Protein AF-A0A4Q9HHQ5-F1 (afdb_monomer)

Solvent-accessible surface area (backbone atoms only — not comparable to full-atom values): 5053 Å² total; per-residue (Å²): 131,87,72,89,69,53,69,88,76,46,53,72,65,56,50,35,50,53,51,33,54,47,13,48,54,26,46,77,68,78,38,63,28,31,69,67,57,55,30,56,75,62,71,52,58,80,91,46,51,66,61,47,52,50,45,53,50,52,21,38,73,69,59,44,30,36,67,75,59,87,80,56,85,62,74,89,72,55,34,30,34,30,55,84,62,128

Foldseek 3Di:
DDDPDQPVRDDLVRLLVLLLVQQAVQVVVVHFDDLVSSCVVNVHDPVCSVVSVVSVVVNVVVLQKDWPDPPPPPSPDTGIHGSPDD

Mean predicted aligned error: 5.74 Å

Organism: NCBI:txid1926871

Radius of gyration: 12.4 Å; Cα contacts (8 Å, |Δi|>4): 91; chains: 1; bounding box: 35×27×30 Å

pLDDT: mean 84.36, std 12.77, range [37.88, 94.44]

Sequence (86 aa):
MYSPKKYADMSLQERIEACYQHSVVQYYGNEGMTNASLRQRFGMHDKQASQISRLIREAIDAGRIKSKDPDNESRKFTIYWPYWAM

Nearest PDB structures (foldseek):
  4evi-assembly1_B  TM=6.855E-01  e=1.080E-02  Linum nodiflorum
  4ems-assembly1_B  TM=6.619E-01  e=1.488E-02  Linum nodiflorum
  4e70-assembly1_B  TM=6.983E-01  e=2.329E-02  Linum nodiflorum
  2qyo-assembly1_B  TM=6.994E-01  e=5.354E-02  unclassified
  1zg3-assembly1_A  TM=5.981E-01  e=8.382E-02  Medicago truncatula

Secondary structure (DSSP, 8-state):
------GGGS-HHHHHHHHHHHHHHHHHTT--B-HHHHHHHTT--GGGHHHHHHHHHHHHHTTSEEES-SS-S-GGG--EEETT--

Structure (mmCIF, N/CA/C/O backbone):
data_AF-A0A4Q9HHQ5-F1
#
_entry.id   AF-A0A4Q9HHQ5-F1
#
loop_
_atom_site.group_PDB
_atom_site.id
_atom_site.type_symbol
_atom_site.label_atom_id
_atom_site.label_alt_id
_atom_site.label_comp_id
_atom_site.label_asym_id
_atom_site.label_entity_id
_atom_site.label_seq_id
_atom_site.pdbx_PDB_ins_code
_atom_site.Cartn_x
_atom_site.Cartn_y
_atom_site.Cartn_z
_atom_site.occupancy
_atom_site.B_iso_or_equiv
_atom_site.auth_seq_id
_atom_site.auth_comp_id
_atom_site.auth_asym_id
_atom_site.auth_atom_id
_atom_site.pdbx_PDB_model_num
ATOM 1 N N . MET A 1 1 ? -19.679 12.720 -2.172 1.00 37.88 1 MET A N 1
ATOM 2 C CA . MET A 1 1 ? -18.286 13.168 -1.9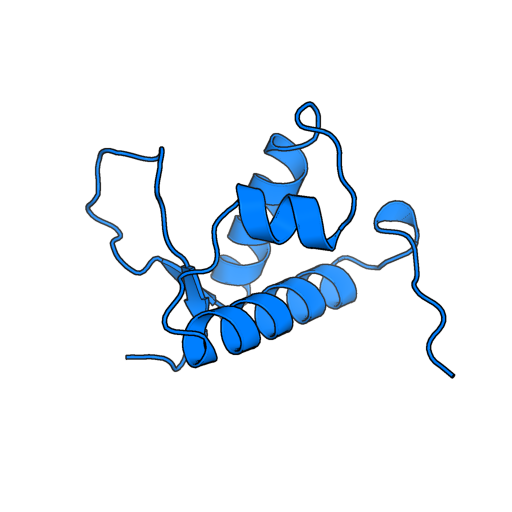52 1.00 37.88 1 MET A CA 1
ATOM 3 C C . MET A 1 1 ? -17.638 12.208 -0.969 1.00 37.88 1 MET A C 1
ATOM 5 O O . MET A 1 1 ? -18.131 12.097 0.144 1.00 37.88 1 MET A O 1
ATOM 9 N N . TYR A 1 2 ? -16.613 11.461 -1.382 1.00 48.09 2 TYR A N 1
ATOM 10 C CA . TYR A 1 2 ? -15.883 10.568 -0.478 1.00 48.09 2 TYR A CA 1
ATOM 11 C C . TYR A 1 2 ? -14.924 11.408 0.368 1.00 48.09 2 TYR A C 1
ATOM 13 O O . TYR A 1 2 ? -13.862 11.801 -0.108 1.00 48.09 2 TYR A O 1
ATOM 21 N N . SER A 1 3 ? -15.321 11.729 1.600 1.00 55.91 3 SER A N 1
ATOM 22 C CA . SER A 1 3 ? -14.396 12.309 2.576 1.00 55.91 3 SER A CA 1
ATOM 23 C C . SER A 1 3 ? -13.232 11.344 2.811 1.00 55.91 3 SER A C 1
ATOM 25 O O . SER A 1 3 ? -13.467 10.132 2.878 1.00 55.91 3 SER A O 1
ATOM 27 N N . PRO A 1 4 ? -11.991 11.840 2.962 1.00 64.38 4 PRO A N 1
ATOM 28 C CA . PRO A 1 4 ? -10.868 10.997 3.337 1.00 64.38 4 PRO A CA 1
ATOM 29 C C . PRO A 1 4 ? -11.159 10.368 4.704 1.00 64.38 4 PRO A C 1
ATOM 31 O O . PRO A 1 4 ? -11.118 11.035 5.738 1.00 64.38 4 PRO A O 1
ATOM 34 N N . LYS A 1 5 ? -11.504 9.077 4.702 1.00 75.00 5 LYS A N 1
ATOM 35 C CA . LYS A 1 5 ? -11.604 8.283 5.928 1.00 75.00 5 LYS A CA 1
ATOM 36 C C . LYS A 1 5 ? -10.202 8.130 6.503 1.00 75.00 5 LYS A C 1
ATOM 38 O O . LYS A 1 5 ? -9.242 7.950 5.752 1.00 75.00 5 LYS A O 1
ATOM 43 N N . LYS A 1 6 ? -10.059 8.183 7.826 1.00 82.62 6 LYS A N 1
ATOM 44 C CA . LYS A 1 6 ? -8.779 7.830 8.447 1.00 82.62 6 LYS A CA 1
ATOM 45 C C . LYS A 1 6 ? -8.583 6.326 8.323 1.00 82.62 6 LYS A C 1
ATOM 47 O O . LYS A 1 6 ? -9.552 5.574 8.267 1.00 82.62 6 LYS A O 1
ATOM 52 N N . TYR A 1 7 ? -7.331 5.874 8.350 1.00 82.75 7 TYR A N 1
ATOM 53 C CA . TYR A 1 7 ? -7.009 4.445 8.317 1.00 82.75 7 TYR A CA 1
ATOM 54 C C . TYR A 1 7 ? -7.812 3.641 9.355 1.00 82.75 7 TYR A C 1
ATOM 56 O O . TYR A 1 7 ? -8.329 2.570 9.046 1.00 82.75 7 TYR A O 1
ATOM 64 N N . ALA A 1 8 ? -7.976 4.192 10.564 1.00 84.50 8 ALA A N 1
ATOM 65 C CA . ALA A 1 8 ? -8.737 3.579 11.652 1.00 84.50 8 ALA A CA 1
ATOM 66 C C . ALA A 1 8 ? -10.231 3.376 11.332 1.00 84.50 8 ALA A C 1
ATOM 68 O O . ALA A 1 8 ? -10.799 2.387 11.781 1.00 84.50 8 ALA A O 1
ATOM 69 N N . ASP A 1 9 ? -10.821 4.250 10.515 1.00 86.25 9 ASP A N 1
ATOM 70 C CA . ASP A 1 9 ? -12.246 4.228 10.157 1.00 86.25 9 ASP A CA 1
ATOM 71 C C . ASP A 1 9 ? -12.535 3.375 8.908 1.00 86.25 9 ASP A C 1
ATOM 73 O O . ASP A 1 9 ? -13.691 3.169 8.541 1.00 86.25 9 ASP A O 1
ATOM 77 N N . MET A 1 10 ? -11.490 2.900 8.221 1.00 87.44 10 MET A N 1
ATOM 78 C CA . MET A 1 10 ? -11.616 2.000 7.075 1.00 87.44 10 MET A CA 1
ATOM 79 C C . MET A 1 10 ? -11.726 0.546 7.533 1.00 87.44 10 MET A C 1
ATOM 81 O O . MET A 1 10 ? -10.937 0.085 8.365 1.00 87.44 10 MET A O 1
ATOM 85 N N . SER A 1 11 ? -12.636 -0.199 6.910 1.00 91.38 11 SER A N 1
ATOM 86 C CA . SER A 1 11 ? -12.665 -1.661 6.977 1.00 91.38 11 SER A CA 1
ATOM 87 C C . SER A 1 11 ? -11.414 -2.279 6.339 1.00 91.38 11 SER A C 1
ATOM 89 O O . SER A 1 11 ? -10.704 -1.642 5.558 1.00 91.38 11 SER A O 1
ATOM 91 N N . LEU A 1 12 ? -11.137 -3.548 6.648 1.00 89.38 12 LEU A N 1
ATOM 92 C CA . LEU A 1 12 ? -10.009 -4.268 6.052 1.00 89.38 12 LEU A CA 1
ATOM 93 C C . LEU A 1 12 ? -10.096 -4.301 4.517 1.00 89.38 12 LEU A C 1
ATOM 95 O O . LEU A 1 12 ? -9.101 -4.024 3.853 1.00 89.38 12 LEU A O 1
ATOM 99 N N . GLN A 1 13 ? -11.285 -4.553 3.959 1.00 91.25 13 GLN A N 1
ATOM 100 C CA . GLN A 1 13 ? -11.498 -4.536 2.508 1.00 91.25 13 GLN A CA 1
ATOM 101 C C . GLN A 1 13 ? -11.207 -3.160 1.902 1.00 91.25 13 GLN A C 1
ATOM 103 O O . GLN A 1 13 ? -10.473 -3.081 0.924 1.00 91.25 13 GLN A O 1
ATOM 108 N N . GLU A 1 14 ? -11.692 -2.069 2.503 1.00 91.75 14 GLU A N 1
ATOM 109 C CA . GLU A 1 14 ? -11.391 -0.713 2.016 1.00 91.75 14 GLU A CA 1
ATOM 110 C C . GLU A 1 14 ? -9.885 -0.419 2.025 1.00 91.75 14 GLU A C 1
ATOM 112 O O . GLU A 1 14 ? -9.369 0.216 1.106 1.00 91.75 14 GLU A O 1
ATOM 117 N N . ARG A 1 15 ? -9.156 -0.911 3.034 1.00 92.81 15 ARG A N 1
ATOM 118 C CA . ARG A 1 15 ? -7.695 -0.765 3.102 1.00 92.81 15 ARG A CA 1
ATOM 119 C C . ARG A 1 15 ? -6.993 -1.567 2.006 1.00 92.81 15 ARG A C 1
ATOM 121 O O . ARG A 1 15 ? -6.037 -1.060 1.419 1.00 92.81 15 ARG A O 1
ATOM 128 N N . ILE A 1 16 ? -7.451 -2.790 1.733 1.00 94.00 16 ILE A N 1
ATOM 129 C CA . ILE A 1 16 ? -6.922 -3.643 0.658 1.00 94.00 16 ILE A CA 1
ATOM 130 C C . ILE A 1 16 ? -7.169 -2.983 -0.703 1.00 94.00 16 ILE A C 1
ATOM 132 O O . ILE A 1 16 ? -6.239 -2.864 -1.498 1.00 94.00 16 ILE A O 1
ATOM 136 N N . GLU A 1 17 ? -8.374 -2.467 -0.947 1.00 92.88 17 GLU A N 1
ATOM 137 C CA . GLU A 1 17 ? -8.694 -1.739 -2.179 1.00 92.88 17 GLU A CA 1
ATOM 138 C C . GLU A 1 17 ? -7.862 -0.462 -2.324 1.00 92.88 17 GLU A C 1
ATOM 140 O O . GLU A 1 17 ? -7.308 -0.193 -3.389 1.00 92.88 17 GLU A O 1
ATOM 145 N N . ALA A 1 18 ? -7.691 0.310 -1.249 1.00 92.94 18 ALA A N 1
ATOM 146 C CA . ALA A 1 18 ? -6.840 1.496 -1.268 1.00 92.94 18 ALA A CA 1
ATOM 147 C C . ALA A 1 18 ? -5.365 1.152 -1.552 1.00 92.94 18 ALA A C 1
ATOM 149 O O . ALA A 1 18 ? -4.681 1.907 -2.249 1.00 92.94 18 ALA A O 1
ATOM 150 N N . CYS A 1 19 ? -4.880 0.018 -1.035 1.00 94.00 19 CYS A N 1
ATOM 151 C CA . CYS A 1 19 ? -3.547 -0.512 -1.313 1.00 94.00 19 CYS A CA 1
ATOM 152 C C . CYS A 1 19 ? -3.401 -0.923 -2.782 1.00 94.00 19 CYS A C 1
ATOM 154 O O . CYS A 1 19 ? -2.451 -0.502 -3.444 1.00 94.00 19 CYS A O 1
ATOM 156 N N . TYR A 1 20 ? -4.377 -1.652 -3.318 1.00 94.44 20 TYR A N 1
ATOM 157 C CA . TYR A 1 20 ? -4.428 -2.012 -4.728 1.00 94.44 20 TYR A CA 1
ATOM 158 C C . TYR A 1 20 ? -4.406 -0.774 -5.628 1.00 94.44 20 TYR A C 1
ATOM 160 O O . TYR A 1 20 ? -3.522 -0.641 -6.471 1.00 94.44 20 TYR A O 1
ATOM 168 N N . GLN A 1 21 ? -5.300 0.187 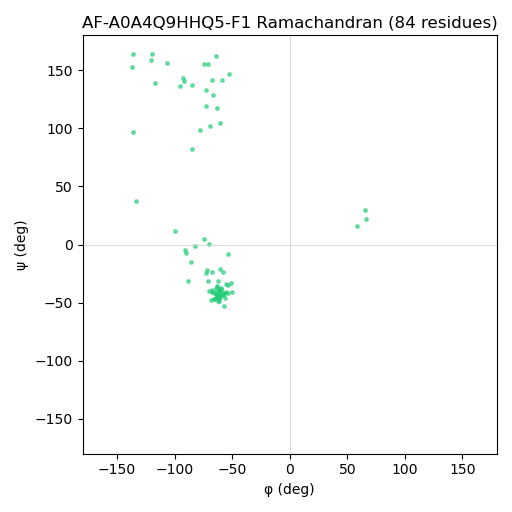-5.395 1.00 93.00 21 GLN A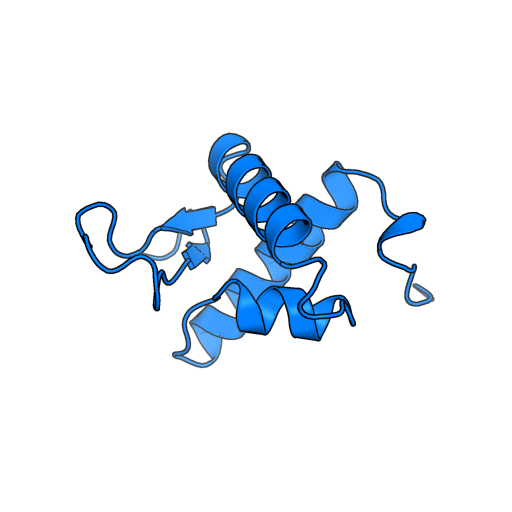 N 1
ATOM 169 C CA . GLN A 1 21 ? -5.337 1.444 -6.144 1.00 93.00 21 GLN A CA 1
ATOM 170 C C . GLN A 1 21 ? -4.000 2.185 -6.093 1.00 93.00 21 GLN A C 1
ATOM 172 O O . GLN A 1 21 ? -3.554 2.729 -7.101 1.00 93.00 21 GLN A O 1
ATOM 177 N N . HIS A 1 22 ? -3.339 2.202 -4.933 1.00 94.44 22 HIS A N 1
ATOM 178 C CA . HIS A 1 22 ? -2.015 2.801 -4.824 1.00 94.44 22 HIS A CA 1
ATOM 179 C C . HIS A 1 22 ? -0.984 2.084 -5.692 1.00 94.44 22 HIS A C 1
ATOM 181 O O . HIS A 1 22 ? -0.220 2.754 -6.379 1.00 94.44 22 HIS A O 1
ATOM 187 N N . SER A 1 23 ? -0.992 0.748 -5.695 1.00 93.50 23 SER A N 1
ATOM 188 C CA . SER A 1 23 ? -0.083 -0.043 -6.527 1.00 93.50 23 SER A CA 1
ATOM 189 C C . SER A 1 23 ? -0.256 0.240 -8.015 1.00 93.50 23 SER A C 1
ATOM 191 O O . SER A 1 23 ? 0.737 0.357 -8.724 1.00 93.50 23 SER A O 1
ATOM 193 N N . VAL A 1 24 ? -1.496 0.439 -8.467 1.00 93.38 24 VAL A N 1
ATOM 194 C CA . VAL A 1 24 ? -1.807 0.784 -9.859 1.00 93.38 24 VAL A CA 1
ATOM 195 C C . VAL A 1 24 ? -1.259 2.164 -10.209 1.00 93.38 24 VAL A C 1
ATOM 197 O O . VAL A 1 24 ? -0.599 2.317 -11.232 1.00 93.38 24 VAL A O 1
ATOM 200 N N . VAL A 1 25 ? -1.486 3.162 -9.349 1.00 92.62 25 VAL A N 1
ATOM 201 C CA . VAL A 1 25 ? -0.970 4.524 -9.562 1.00 92.62 25 VAL A CA 1
ATOM 202 C C . VAL A 1 25 ? 0.556 4.531 -9.625 1.00 92.62 25 VAL A C 1
ATOM 204 O O . VAL A 1 25 ? 1.112 5.139 -10.534 1.00 92.62 25 VAL A O 1
ATOM 207 N N . GLN A 1 26 ? 1.225 3.831 -8.703 1.00 91.88 26 GLN A N 1
ATOM 208 C CA . GLN A 1 26 ? 2.686 3.749 -8.709 1.00 91.88 26 GLN A CA 1
ATOM 209 C C . GLN A 1 26 ? 3.205 3.055 -9.966 1.00 91.88 26 GLN A C 1
ATOM 211 O O . GLN A 1 26 ? 4.089 3.588 -10.631 1.00 91.88 26 GLN A O 1
ATOM 216 N N . TYR A 1 27 ? 2.586 1.933 -10.349 1.00 90.50 27 TYR A N 1
ATOM 217 C CA . TYR A 1 27 ? 2.957 1.183 -11.546 1.00 90.50 27 TYR A CA 1
ATOM 218 C C . TYR A 1 27 ? 2.915 2.049 -12.814 1.00 90.50 27 TYR A C 1
ATOM 220 O O . TYR A 1 27 ? 3.876 2.065 -13.579 1.00 90.50 27 TYR A O 1
ATOM 228 N N . TYR A 1 28 ? 1.849 2.834 -13.010 1.00 90.44 28 TYR A N 1
ATOM 229 C CA . TYR A 1 28 ? 1.764 3.772 -14.140 1.00 90.44 28 TYR A CA 1
ATOM 230 C C . TYR A 1 28 ? 2.755 4.939 -14.048 1.00 90.44 28 TYR A C 1
ATOM 232 O O . TYR A 1 28 ? 3.127 5.503 -15.073 1.00 90.44 28 TYR A O 1
ATOM 240 N N . GLY A 1 29 ? 3.207 5.286 -12.844 1.00 86.88 29 GLY A N 1
ATOM 241 C CA . GLY A 1 29 ? 4.291 6.242 -12.621 1.00 86.88 29 GLY A CA 1
ATOM 242 C C . GLY A 1 29 ? 5.687 5.696 -12.937 1.00 86.88 29 GLY A C 1
ATOM 243 O O . GLY A 1 29 ? 6.661 6.396 -12.683 1.00 86.88 29 GLY A O 1
ATOM 244 N N . ASN A 1 30 ? 5.805 4.467 -13.465 1.00 79.06 30 ASN A N 1
ATOM 245 C CA . ASN A 1 30 ? 7.062 3.712 -13.569 1.00 79.06 30 ASN A CA 1
ATOM 246 C C . ASN A 1 30 ? 7.753 3.467 -12.213 1.00 79.06 30 ASN A C 1
ATOM 248 O O . ASN A 1 30 ? 8.918 3.067 -12.160 1.00 79.06 30 ASN A O 1
ATOM 252 N N . GLU A 1 31 ? 7.027 3.647 -11.110 1.00 76.38 31 GLU A N 1
ATOM 253 C CA . GLU A 1 31 ? 7.497 3.384 -9.760 1.00 76.38 31 GLU A CA 1
ATOM 254 C C . GLU A 1 31 ? 6.855 2.108 -9.198 1.00 76.38 31 GLU A C 1
ATOM 256 O O . GLU A 1 31 ? 5.808 1.617 -9.618 1.00 76.38 31 GLU A O 1
ATOM 261 N N . GLY A 1 32 ? 7.526 1.503 -8.228 1.00 84.38 32 GLY A N 1
ATOM 262 C CA . GLY A 1 32 ? 6.997 0.364 -7.495 1.00 84.38 32 GLY A CA 1
ATOM 263 C C . GLY A 1 32 ? 6.262 0.809 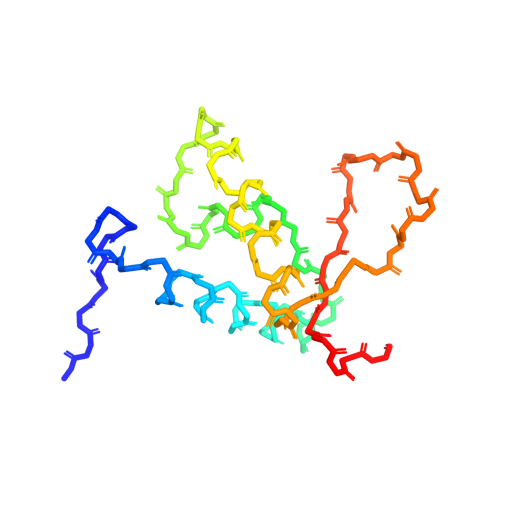-6.241 1.00 84.38 32 GLY A C 1
ATOM 264 O O . GLY A 1 32 ? 6.771 1.662 -5.516 1.00 84.38 32 GLY A O 1
ATOM 265 N N . MET A 1 33 ? 5.131 0.183 -5.895 1.00 91.38 33 MET A N 1
ATOM 266 C CA . MET A 1 33 ? 4.599 0.388 -4.548 1.00 91.38 33 MET A CA 1
ATOM 267 C C . MET A 1 33 ? 5.564 -0.222 -3.535 1.00 91.38 33 MET A C 1
ATOM 269 O O . MET A 1 33 ? 5.920 -1.391 -3.623 1.00 91.38 33 MET A O 1
ATOM 273 N N . THR A 1 34 ? 5.945 0.557 -2.533 1.00 91.25 34 THR A N 1
ATOM 274 C CA . THR A 1 34 ? 6.743 0.113 -1.385 1.00 91.25 34 THR A CA 1
ATOM 275 C C . THR A 1 34 ? 5.971 0.326 -0.086 1.00 91.25 34 THR A C 1
ATOM 277 O O . THR A 1 34 ? 5.026 1.121 -0.032 1.00 91.25 34 THR A O 1
ATOM 280 N N . ASN A 1 35 ? 6.403 -0.322 0.999 1.00 90.38 35 ASN A N 1
ATOM 281 C CA . ASN A 1 35 ? 5.838 -0.079 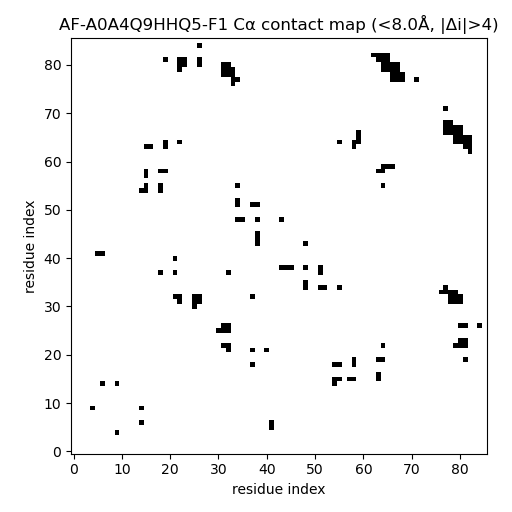2.332 1.00 90.38 35 ASN A CA 1
ATOM 282 C C . ASN A 1 35 ? 5.874 1.415 2.704 1.00 90.38 35 ASN A C 1
ATOM 284 O O . ASN A 1 35 ? 4.883 1.949 3.198 1.00 90.38 35 ASN A O 1
ATOM 288 N N . ALA A 1 36 ? 6.980 2.102 2.394 1.00 89.50 36 ALA A N 1
ATOM 289 C CA . ALA A 1 36 ? 7.136 3.527 2.661 1.00 89.50 36 ALA A CA 1
ATOM 290 C C . ALA A 1 36 ? 6.098 4.374 1.909 1.00 89.50 36 ALA A C 1
ATOM 292 O O . ALA A 1 36 ? 5.413 5.181 2.536 1.00 89.50 36 ALA A O 1
ATOM 293 N N . SER A 1 37 ? 5.922 4.136 0.604 1.00 90.75 37 SER A N 1
ATOM 294 C CA . SER A 1 37 ? 4.943 4.872 -0.209 1.00 90.75 37 SER A CA 1
ATOM 295 C C . SER A 1 37 ? 3.500 4.658 0.268 1.00 90.75 37 SER A C 1
ATOM 297 O O . SER A 1 37 ? 2.745 5.616 0.442 1.00 90.75 37 SER A O 1
ATOM 299 N N . LEU A 1 38 ? 3.135 3.413 0.599 1.00 91.75 38 LEU A N 1
ATOM 300 C CA . LEU A 1 38 ? 1.796 3.083 1.076 1.00 91.75 38 LEU A CA 1
ATOM 301 C C . LEU A 1 38 ? 1.524 3.694 2.455 1.00 91.75 38 LEU A C 1
ATOM 303 O O . LEU A 1 38 ? 0.438 4.207 2.718 1.00 91.75 38 LEU A O 1
ATOM 307 N N . ARG A 1 39 ? 2.527 3.691 3.335 1.00 91.44 39 ARG A N 1
ATOM 308 C CA . ARG A 1 39 ? 2.451 4.333 4.647 1.00 91.44 39 ARG A CA 1
ATOM 309 C C . ARG A 1 39 ? 2.255 5.845 4.531 1.00 91.44 39 ARG A C 1
ATOM 311 O O . ARG A 1 39 ? 1.415 6.394 5.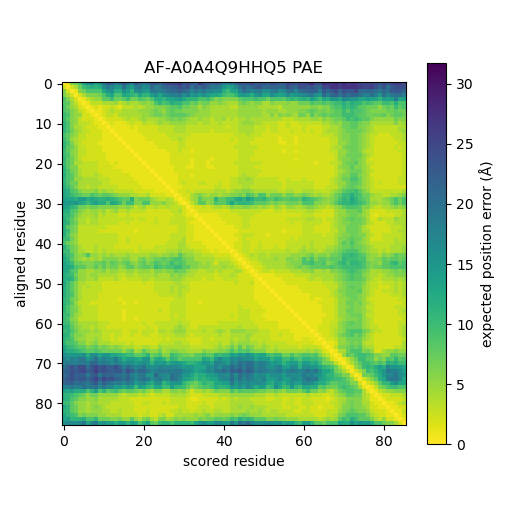243 1.00 91.44 39 ARG A O 1
ATOM 318 N N . GLN A 1 40 ? 2.991 6.499 3.630 1.00 90.12 40 GLN A N 1
ATOM 319 C CA . GLN A 1 40 ? 2.822 7.925 3.340 1.00 90.12 40 GLN A CA 1
ATOM 320 C C . GLN A 1 40 ? 1.416 8.225 2.813 1.00 90.12 40 GLN A C 1
ATOM 322 O O . GLN A 1 40 ? 0.785 9.163 3.294 1.00 90.12 40 GLN A O 1
ATOM 327 N N . ARG A 1 41 ? 0.875 7.387 1.916 1.00 89.25 41 ARG A N 1
ATOM 328 C CA . ARG A 1 41 ? -0.507 7.517 1.422 1.00 89.25 41 ARG A CA 1
ATOM 329 C C . ARG A 1 41 ? -1.541 7.494 2.548 1.00 89.25 41 ARG A C 1
ATOM 331 O O . ARG A 1 41 ? -2.494 8.265 2.509 1.00 89.25 41 ARG A O 1
ATOM 338 N N . PHE A 1 42 ? -1.369 6.623 3.541 1.00 89.19 42 PHE A N 1
ATOM 339 C CA . PHE A 1 42 ? -2.276 6.545 4.691 1.00 89.19 42 PHE A CA 1
ATOM 340 C C . PHE A 1 42 ? -1.979 7.575 5.793 1.00 89.19 42 PHE A C 1
ATOM 342 O O . PHE A 1 42 ? -2.698 7.607 6.792 1.00 89.19 42 PHE A O 1
ATOM 349 N N . GLY A 1 43 ? -0.941 8.406 5.642 1.00 87.56 43 GLY A N 1
ATOM 350 C CA . GLY A 1 43 ? -0.537 9.388 6.652 1.00 87.56 43 GLY A CA 1
ATOM 351 C C . GLY A 1 43 ? -0.040 8.752 7.956 1.00 87.56 43 GLY A C 1
ATOM 352 O O . GLY A 1 43 ? -0.227 9.317 9.031 1.00 87.56 43 GLY A O 1
ATOM 353 N N . MET A 1 44 ? 0.543 7.553 7.880 1.00 87.69 44 MET A N 1
ATOM 354 C CA . MET A 1 44 ? 0.931 6.759 9.049 1.00 87.69 44 MET A CA 1
ATOM 355 C C . MET A 1 44 ? 2.386 7.012 9.478 1.00 87.69 44 MET A C 1
ATOM 357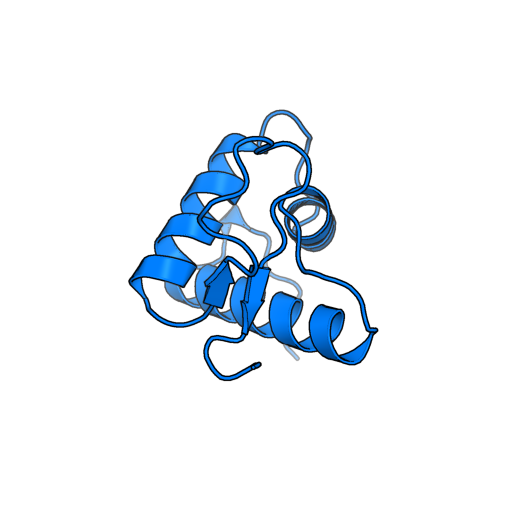 O O . MET A 1 44 ? 3.298 7.175 8.662 1.00 87.69 44 MET A O 1
ATOM 361 N N . HIS A 1 45 ? 2.633 7.002 10.789 1.00 86.81 45 HIS A N 1
ATOM 362 C CA . HIS A 1 45 ? 3.974 7.227 11.343 1.00 86.81 45 HIS A CA 1
ATOM 363 C C . HIS A 1 45 ? 4.871 5.993 11.146 1.00 86.81 45 HIS A C 1
ATOM 365 O O . HIS A 1 45 ? 4.376 4.870 11.088 1.00 86.81 45 HIS A O 1
ATOM 371 N N . ASP A 1 46 ? 6.199 6.161 11.122 1.00 83.06 46 ASP A N 1
ATOM 372 C CA . ASP A 1 46 ? 7.175 5.057 11.008 1.00 83.06 46 ASP A CA 1
ATOM 373 C C . ASP A 1 46 ? 6.952 3.924 12.019 1.00 83.06 46 ASP A C 1
ATOM 375 O O . ASP A 1 46 ? 7.128 2.752 11.694 1.00 83.06 46 ASP A O 1
ATOM 379 N N . LYS A 1 47 ? 6.474 4.251 13.227 1.00 86.12 47 LYS A N 1
ATOM 380 C CA . LYS A 1 47 ? 6.142 3.270 14.273 1.00 86.12 47 LYS A CA 1
ATOM 381 C C . LYS A 1 47 ? 5.045 2.285 13.845 1.00 86.12 47 LYS A C 1
ATOM 383 O O . LYS A 1 47 ? 4.935 1.206 14.415 1.00 86.12 47 LYS A O 1
ATOM 388 N N . GLN A 1 48 ? 4.245 2.644 12.843 1.00 86.25 48 GLN A N 1
ATOM 389 C CA . GLN A 1 48 ? 3.149 1.840 12.307 1.00 86.25 48 GLN A CA 1
ATOM 390 C C . GLN A 1 48 ? 3.532 1.093 11.017 1.00 86.25 48 GLN A C 1
ATOM 392 O O . GLN A 1 48 ? 2.665 0.518 10.359 1.00 86.25 48 GLN A O 1
ATOM 397 N N . ALA A 1 49 ? 4.820 1.048 10.652 1.00 86.19 49 ALA A N 1
ATOM 398 C CA . ALA A 1 49 ? 5.294 0.300 9.485 1.00 86.19 49 ALA A CA 1
ATOM 399 C C . ALA A 1 49 ? 4.881 -1.185 9.522 1.00 86.19 49 ALA A C 1
ATOM 401 O O . ALA A 1 49 ? 4.552 -1.763 8.487 1.00 86.19 49 ALA A O 1
ATOM 402 N N . SER A 1 50 ? 4.815 -1.788 10.715 1.00 88.81 50 SER A N 1
ATOM 403 C CA . SER A 1 50 ? 4.355 -3.169 10.914 1.00 88.81 50 SER A CA 1
ATOM 404 C C . SER A 1 50 ? 2.888 -3.380 10.522 1.00 88.81 50 SER A C 1
ATOM 406 O O . SER A 1 50 ? 2.541 -4.429 9.978 1.00 88.81 50 SER A O 1
ATOM 408 N N . GLN A 1 51 ? 2.028 -2.384 10.748 1.00 90.81 51 GLN A N 1
ATOM 409 C CA . GLN A 1 51 ? 0.611 -2.431 10.386 1.00 90.81 51 GLN A CA 1
ATOM 410 C C . GLN A 1 51 ? 0.429 -2.368 8.866 1.00 90.81 51 GLN A C 1
ATOM 412 O O . GLN A 1 51 ? -0.365 -3.123 8.308 1.00 90.81 51 GLN A O 1
ATOM 417 N N . ILE A 1 52 ? 1.229 -1.540 8.191 1.00 91.94 52 ILE A N 1
ATOM 418 C CA . ILE A 1 52 ? 1.274 -1.492 6.726 1.00 91.94 52 ILE A CA 1
ATOM 419 C C . ILE A 1 52 ? 1.826 -2.797 6.146 1.00 91.94 52 ILE A C 1
ATOM 421 O O . ILE A 1 52 ? 1.254 -3.320 5.196 1.00 91.94 52 ILE A O 1
ATOM 425 N N . SER A 1 53 ? 2.875 -3.376 6.739 1.00 90.25 53 SER A N 1
ATOM 426 C CA . SER A 1 53 ? 3.401 -4.676 6.296 1.00 90.25 53 SER A CA 1
ATOM 427 C C . SER A 1 53 ? 2.352 -5.782 6.381 1.00 90.25 53 SER A C 1
ATOM 429 O O . SER A 1 53 ? 2.260 -6.603 5.472 1.00 90.25 53 SER A O 1
ATOM 431 N N . ARG A 1 54 ? 1.541 -5.796 7.449 1.00 92.25 54 ARG A N 1
ATOM 432 C CA . ARG A 1 54 ? 0.407 -6.724 7.561 1.00 92.25 54 ARG A CA 1
ATOM 433 C C . ARG A 1 54 ? -0.612 -6.480 6.454 1.00 92.25 54 ARG A C 1
ATOM 435 O O . ARG A 1 54 ? -0.953 -7.424 5.762 1.00 92.25 54 ARG A O 1
ATOM 442 N N . LEU A 1 55 ? -1.018 -5.230 6.224 1.00 93.12 55 LEU A N 1
ATOM 443 C CA . LEU A 1 55 ? -1.964 -4.893 5.154 1.00 93.12 55 LEU A CA 1
ATOM 444 C C . LEU A 1 55 ? -1.478 -5.331 3.765 1.00 93.12 55 LEU A C 1
ATOM 446 O O . LEU A 1 55 ? -2.262 -5.8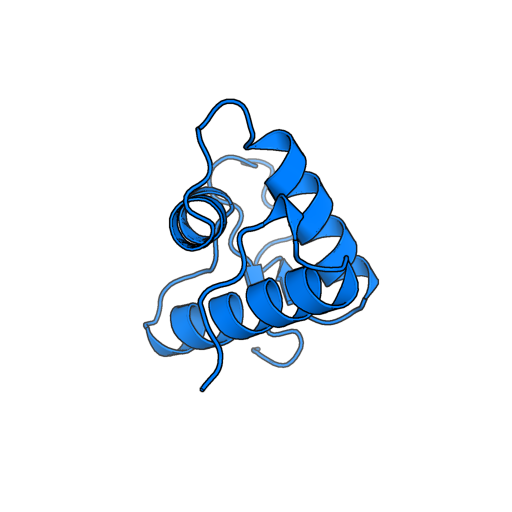54 2.985 1.00 93.12 55 LEU A O 1
ATOM 450 N N . ILE A 1 56 ? -0.197 -5.128 3.454 1.00 92.25 56 ILE A N 1
ATOM 451 C CA . ILE A 1 56 ? 0.384 -5.579 2.184 1.00 92.25 56 ILE A CA 1
ATOM 452 C C . ILE A 1 56 ? 0.246 -7.095 2.055 1.00 92.25 56 ILE A C 1
ATOM 454 O O . ILE A 1 56 ? -0.144 -7.584 1.003 1.00 92.25 56 ILE A O 1
ATOM 458 N N . ARG A 1 57 ? 0.516 -7.839 3.131 1.00 92.00 57 ARG A N 1
ATOM 459 C CA . ARG A 1 57 ? 0.373 -9.296 3.130 1.00 92.00 57 ARG A CA 1
ATOM 460 C C . ARG A 1 57 ? -1.075 -9.736 2.920 1.00 92.00 57 ARG A C 1
ATOM 462 O O . ARG A 1 57 ? -1.299 -10.623 2.112 1.00 92.00 57 ARG A O 1
ATOM 469 N N . GLU A 1 58 ? -2.033 -9.072 3.561 1.00 94.25 58 GLU A N 1
ATOM 470 C CA . GLU A 1 58 ? -3.470 -9.303 3.338 1.00 94.25 58 GLU A CA 1
ATOM 471 C C . GLU A 1 58 ? -3.876 -8.997 1.887 1.00 94.25 58 GLU A C 1
ATOM 473 O O . GLU A 1 58 ? -4.663 -9.720 1.292 1.00 94.25 58 GLU A O 1
ATOM 478 N N . ALA A 1 59 ? -3.321 -7.943 1.281 1.00 94.12 59 ALA A N 1
ATOM 479 C CA . ALA A 1 59 ? -3.600 -7.597 -0.111 1.00 94.12 59 ALA A CA 1
ATOM 480 C C . ALA A 1 59 ? -2.975 -8.592 -1.110 1.00 94.12 59 ALA A C 1
ATOM 482 O O . ALA A 1 59 ? -3.542 -8.811 -2.183 1.00 94.12 59 ALA A O 1
ATOM 483 N N . ILE A 1 60 ? -1.829 -9.192 -0.768 1.00 92.25 60 ILE A N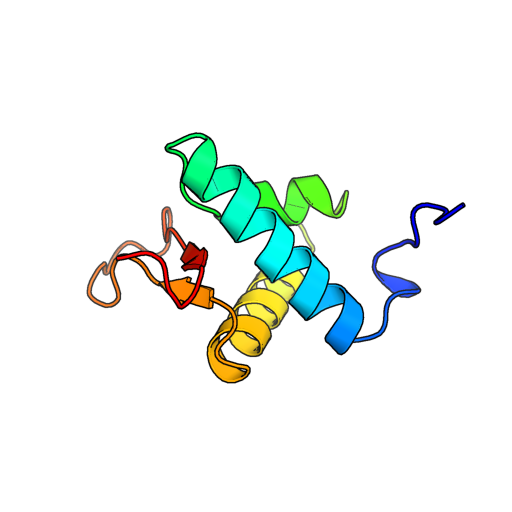 1
ATOM 484 C CA . ILE A 1 60 ? -1.232 -10.301 -1.528 1.00 92.25 60 ILE A CA 1
ATOM 485 C C . ILE A 1 60 ? -2.104 -11.553 -1.405 1.00 92.25 60 ILE A C 1
ATOM 487 O O . ILE A 1 60 ? -2.417 -12.166 -2.419 1.00 92.25 60 ILE A O 1
ATOM 491 N N . ASP A 1 61 ? -2.522 -11.905 -0.187 1.00 92.44 61 ASP A N 1
ATOM 492 C CA . ASP A 1 61 ? -3.378 -13.069 0.087 1.00 92.44 61 ASP A CA 1
ATOM 493 C C . ASP A 1 61 ? -4.741 -12.953 -0.615 1.00 92.44 61 ASP A C 1
ATOM 495 O O . ASP A 1 61 ? -5.201 -13.885 -1.269 1.00 92.44 61 ASP A O 1
ATOM 499 N N . ALA A 1 62 ? -5.316 -11.747 -0.622 1.00 93.25 62 ALA A N 1
ATOM 500 C CA . ALA A 1 62 ? -6.518 -11.411 -1.381 1.00 93.25 62 ALA A CA 1
ATOM 501 C C . ALA A 1 62 ? -6.309 -11.371 -2.912 1.00 93.25 62 ALA A C 1
ATOM 503 O O . ALA A 1 62 ? -7.241 -11.040 -3.648 1.00 93.25 62 ALA A O 1
ATOM 504 N N . GLY A 1 63 ? -5.097 -11.637 -3.411 1.00 92.00 63 GLY A N 1
ATOM 505 C CA . GLY A 1 63 ? -4.780 -11.663 -4.840 1.00 92.00 63 GLY A CA 1
ATOM 506 C C . GLY A 1 63 ? -4.890 -10.303 -5.533 1.00 92.00 63 GLY A C 1
ATOM 507 O O . GLY A 1 63 ? -5.086 -10.241 -6.744 1.00 92.00 63 GLY A O 1
ATOM 508 N N . ARG A 1 64 ? -4.803 -9.194 -4.786 1.00 93.50 64 ARG A N 1
ATOM 509 C CA . ARG A 1 64 ? -4.899 -7.834 -5.340 1.00 93.50 64 ARG A CA 1
ATOM 510 C C . ARG A 1 64 ? -3.553 -7.284 -5.799 1.00 93.50 64 ARG A C 1
ATOM 512 O O . ARG A 1 64 ? -3.493 -6.506 -6.749 1.00 93.50 64 ARG A O 1
ATOM 519 N N . ILE A 1 65 ? -2.469 -7.673 -5.146 1.00 93.00 65 ILE A N 1
ATOM 520 C CA . ILE A 1 65 ? -1.113 -7.236 -5.489 1.00 93.00 65 ILE A CA 1
ATOM 521 C C . ILE A 1 65 ? -0.158 -8.426 -5.452 1.00 93.00 65 ILE A C 1
ATOM 523 O O . ILE A 1 65 ? -0.461 -9.457 -4.858 1.00 93.00 65 ILE A O 1
ATOM 527 N N . LYS A 1 66 ? 1.018 -8.268 -6.051 1.00 90.69 66 LYS A N 1
ATOM 528 C CA . LYS A 1 66 ? 2.098 -9.255 -6.010 1.00 90.69 66 LYS A CA 1
ATOM 529 C C . LYS A 1 66 ? 3.447 -8.587 -5.778 1.00 90.69 66 LYS A C 1
ATOM 531 O O . LYS A 1 66 ? 3.645 -7.427 -6.137 1.00 90.69 66 LYS A O 1
ATOM 536 N N . SER A 1 67 ? 4.379 -9.322 -5.182 1.00 88.44 67 SER A N 1
ATOM 537 C CA . SER A 1 67 ? 5.776 -8.894 -5.080 1.00 88.44 67 SER A CA 1
ATOM 538 C C . SER A 1 67 ? 6.445 -8.995 -6.450 1.00 88.44 67 SER A C 1
ATOM 540 O O . SER A 1 67 ? 6.310 -10.017 -7.117 1.00 88.44 67 SER A O 1
ATOM 542 N N . LYS A 1 68 ? 7.176 -7.952 -6.858 1.00 82.06 68 LYS A N 1
ATOM 543 C CA . LYS A 1 68 ? 7.943 -7.939 -8.115 1.00 82.06 68 LYS A CA 1
ATOM 544 C C . LYS A 1 68 ? 9.067 -8.977 -8.110 1.00 82.06 68 LYS A C 1
ATOM 546 O O . LYS A 1 68 ? 9.339 -9.588 -9.133 1.00 82.06 68 LYS A O 1
ATOM 551 N N . ASP A 1 69 ? 9.715 -9.147 -6.963 1.00 74.69 69 ASP A N 1
ATOM 552 C CA . ASP A 1 69 ? 10.861 -10.035 -6.802 1.00 74.69 69 ASP A CA 1
ATOM 553 C C . ASP A 1 69 ? 10.699 -10.835 -5.497 1.00 74.69 69 ASP A C 1
ATOM 555 O O . ASP A 1 69 ? 10.943 -10.296 -4.410 1.00 74.69 69 ASP A O 1
ATOM 559 N N . PRO A 1 70 ? 10.178 -12.073 -5.574 1.00 65.25 70 PRO A N 1
ATOM 560 C CA . PRO A 1 70 ? 10.016 -12.941 -4.414 1.00 65.25 70 PRO A CA 1
ATOM 561 C C . PRO A 1 70 ? 11.348 -13.486 -3.873 1.00 65.25 70 PRO A C 1
ATOM 563 O O . PRO A 1 70 ? 11.393 -13.842 -2.697 1.00 65.25 70 PRO A O 1
ATOM 566 N N . ASP A 1 71 ? 12.404 -13.525 -4.698 1.00 61.38 71 ASP A N 1
ATOM 567 C CA . ASP A 1 71 ? 13.734 -14.062 -4.357 1.00 61.38 71 ASP A CA 1
ATOM 568 C C . ASP A 1 71 ? 14.685 -13.000 -3.789 1.00 61.38 71 ASP A C 1
ATOM 570 O O . ASP A 1 71 ? 15.796 -13.304 -3.351 1.00 61.38 71 ASP A O 1
ATOM 574 N N . ASN A 1 72 ? 14.263 -11.734 -3.753 1.00 56.41 72 ASN A N 1
ATOM 575 C CA . ASN A 1 72 ? 15.101 -10.666 -3.233 1.00 56.41 72 ASN A CA 1
ATOM 576 C C . ASN A 1 72 ? 15.290 -10.801 -1.710 1.00 56.41 72 ASN A C 1
ATOM 578 O O . ASN A 1 72 ? 14.433 -10.408 -0.912 1.00 56.41 72 ASN A O 1
ATOM 582 N N . GLU A 1 73 ? 16.453 -11.306 -1.292 1.00 51.41 73 GLU A N 1
ATOM 583 C CA . GLU A 1 73 ? 16.852 -11.414 0.120 1.00 51.41 73 GLU A CA 1
ATOM 584 C C . GLU A 1 73 ? 16.860 -10.046 0.835 1.00 51.41 73 GLU A C 1
ATOM 586 O O . GLU A 1 73 ? 16.675 -9.946 2.054 1.00 51.41 73 GLU A O 1
ATOM 591 N N . SER A 1 74 ? 16.995 -8.954 0.074 1.00 52.44 74 SER A N 1
ATOM 592 C CA . SER A 1 74 ? 16.984 -7.586 0.585 1.00 52.44 74 SER A CA 1
ATOM 593 C C . SER A 1 74 ? 15.559 -7.036 0.727 1.00 52.44 74 SER A C 1
ATOM 595 O O . SER A 1 74 ? 15.094 -6.217 -0.065 1.00 52.44 74 SER A O 1
ATOM 597 N N . ARG A 1 75 ? 14.885 -7.380 1.835 1.00 57.09 75 ARG A N 1
ATOM 598 C CA . ARG A 1 75 ? 13.558 -6.849 2.259 1.00 57.09 75 ARG A CA 1
ATOM 599 C C . ARG A 1 75 ? 13.443 -5.314 2.333 1.00 57.09 75 ARG A C 1
ATOM 601 O O . ARG A 1 75 ? 12.364 -4.782 2.591 1.00 57.09 75 ARG A O 1
ATOM 608 N N . LYS A 1 76 ? 14.553 -4.589 2.177 1.00 55.88 76 LYS A N 1
ATOM 609 C CA . LYS A 1 76 ? 14.635 -3.131 2.334 1.00 55.88 76 LYS A CA 1
ATOM 610 C C . LYS A 1 76 ? 13.982 -2.365 1.176 1.00 55.88 76 LYS A C 1
ATOM 612 O O . LYS A 1 76 ? 13.528 -1.248 1.395 1.00 55.88 76 LYS A O 1
ATOM 617 N N . PHE A 1 77 ? 13.884 -2.975 -0.009 1.00 64.62 77 PHE A N 1
ATOM 618 C CA . PHE A 1 77 ? 13.318 -2.352 -1.213 1.00 64.62 77 PHE A CA 1
ATOM 619 C C . PHE A 1 77 ? 12.323 -3.265 -1.937 1.00 64.62 77 PHE A C 1
ATOM 621 O O . PHE A 1 77 ? 12.272 -3.291 -3.164 1.00 64.62 77 PHE A O 1
ATOM 628 N N . THR A 1 78 ? 11.524 -4.031 -1.191 1.00 81.31 78 THR A N 1
ATOM 629 C CA . THR A 1 78 ? 10.489 -4.863 -1.811 1.00 81.31 78 THR A CA 1
ATOM 630 C C . THR A 1 78 ? 9.470 -3.978 -2.524 1.00 81.31 78 THR A C 1
ATOM 632 O O . THR A 1 78 ? 8.782 -3.162 -1.901 1.00 81.31 78 THR A O 1
ATOM 635 N N . ILE A 1 79 ? 9.402 -4.159 -3.839 1.00 88.00 79 ILE A N 1
ATOM 636 C CA . ILE A 1 79 ? 8.452 -3.507 -4.729 1.00 88.00 79 ILE A CA 1
ATOM 637 C C . ILE A 1 79 ? 7.264 -4.439 -4.943 1.00 88.00 79 ILE A C 1
ATOM 639 O O . ILE A 1 79 ? 7.429 -5.633 -5.198 1.00 88.00 79 ILE A O 1
ATOM 643 N N . TYR A 1 80 ? 6.072 -3.864 -4.881 1.00 90.31 80 TYR A N 1
ATOM 644 C CA . TYR A 1 80 ? 4.806 -4.528 -5.123 1.00 90.31 80 TYR A CA 1
ATOM 645 C C . TYR A 1 80 ? 4.116 -3.907 -6.332 1.00 90.31 80 TYR A C 1
ATOM 647 O O . TYR A 1 80 ? 4.088 -2.683 -6.493 1.00 90.31 80 TYR A O 1
ATOM 655 N N . TRP A 1 81 ? 3.533 -4.766 -7.156 1.00 91.06 81 TRP A N 1
ATOM 656 C CA . TRP A 1 81 ? 2.792 -4.411 -8.357 1.00 91.06 81 TRP A CA 1
ATOM 657 C C . TRP A 1 81 ? 1.350 -4.919 -8.278 1.00 91.06 81 TRP A C 1
ATOM 659 O O . TRP A 1 81 ? 1.065 -5.841 -7.507 1.00 91.06 81 TRP A O 1
ATOM 669 N N . PRO A 1 82 ? 0.429 -4.339 -9.065 1.00 91.50 82 PRO A N 1
ATOM 670 C CA . PRO A 1 82 ? -0.898 -4.911 -9.262 1.00 91.50 82 PRO A CA 1
ATOM 671 C C . PRO A 1 82 ? -0.810 -6.379 -9.693 1.00 91.50 82 PRO A C 1
ATOM 673 O O . PRO A 1 82 ? 0.105 -6.760 -10.421 1.00 91.50 82 PRO A O 1
ATOM 676 N N . TYR A 1 83 ? -1.774 -7.208 -9.289 1.00 91.31 83 TYR A N 1
ATOM 677 C CA . TYR A 1 83 ? -1.751 -8.647 -9.592 1.00 91.31 83 TYR A CA 1
ATOM 678 C C . TYR A 1 83 ? -1.597 -8.968 -11.093 1.00 91.31 83 TYR A C 1
ATOM 680 O O . TYR A 1 83 ? -0.918 -9.926 -11.460 1.00 91.31 83 TYR A O 1
ATOM 688 N N . TRP A 1 84 ? -2.189 -8.141 -11.958 1.00 89.62 84 TRP A N 1
ATOM 689 C CA . TRP A 1 84 ? -2.181 -8.281 -13.418 1.00 89.62 84 TRP A CA 1
ATOM 690 C C . TRP A 1 84 ? -0.961 -7.661 -14.105 1.00 89.62 84 TRP A C 1
ATOM 692 O O . TRP A 1 84 ? -0.735 -7.920 -15.283 1.00 89.62 84 TRP A O 1
ATOM 702 N N . ALA A 1 85 ? -0.198 -6.819 -13.411 1.00 84.56 85 ALA A N 1
ATOM 703 C CA . ALA A 1 85 ? 0.938 -6.123 -13.999 1.00 84.56 85 ALA A CA 1
ATOM 704 C C . ALA A 1 85 ? 2.085 -7.112 -14.213 1.00 84.56 85 ALA A C 1
ATOM 706 O O . ALA A 1 85 ? 2.525 -7.739 -13.253 1.00 84.56 85 ALA A O 1
ATOM 707 N N . MET A 1 86 ? 2.528 -7.302 -15.455 1.00 65.50 86 MET A N 1
ATOM 708 C CA . MET A 1 86 ? 3.606 -8.241 -15.794 1.00 65.50 86 MET A CA 1
ATOM 709 C C . MET A 1 86 ? 4.975 -7.699 -15.412 1.00 65.50 86 MET A C 1
ATOM 711 O O . MET A 1 86 ? 5.228 -6.501 -15.671 1.00 65.50 86 MET A O 1
#